Protein AF-A0A8E0RF39-F1 (afdb_monomer_lite)

Foldseek 3Di:
DKAWAALPDDDDPDRHVHDQVVFKAPWDFDDDALDFTKTKIKGFCPPPCNVVQDFSIWMWDADPVGIFIWGFHDWDDDDRMIITMTTTPVCVLQVKWQAWDKFFFDFLQRVVVRRQVRIPDHDDDDDDDPGPGTFIAIGHGGGPSCLARVPPDDRRSVVRSPPDD

Sequence (165 aa):
MINLFKKDETTFEHNGLGSLDKNILNPEIAWKDNGAFTLEFRYPLFAKHGFEIENSSIVRANDPDGSNLFFVYKITPSMGYVNVLCYQISYKLAFNSINDTNIVNKSGQNALAQMSNATQYPHSFTFSSDIQTTATSRVVRKNPIEFLLDTGLDNSFVKGTSKNV

Radius of gyration: 18.33 Å; chains: 1; bounding box: 42×30×50 Å

Structure (mmCIF, N/CA/C/O backbone):
data_AF-A0A8E0RF39-F1
#
_entry.id   AF-A0A8E0RF39-F1
#
loop_
_atom_site.group_PDB
_atom_site.id
_atom_site.type_symbol
_atom_site.label_atom_id
_atom_site.label_alt_id
_atom_site.label_comp_id
_atom_site.label_asym_id
_atom_site.label_entity_id
_atom_site.label_seq_id
_atom_site.pdbx_PDB_ins_code
_atom_site.Cartn_x
_atom_site.Cartn_y
_atom_site.Cartn_z
_atom_site.occupancy
_atom_site.B_iso_or_equiv
_atom_site.auth_seq_id
_atom_site.auth_comp_id
_atom_site.auth_asym_id
_atom_site.auth_atom_id
_atom_site.pdbx_PDB_model_num
ATOM 1 N N . MET A 1 1 ? -5.519 2.687 -16.536 1.00 90.56 1 MET A N 1
ATOM 2 C CA . MET A 1 1 ? -4.392 3.632 -16.416 1.00 90.56 1 MET A CA 1
ATOM 3 C C . MET A 1 1 ? -3.606 3.258 -15.180 1.00 90.56 1 MET A C 1
ATOM 5 O O . MET A 1 1 ? -4.217 3.086 -14.126 1.00 90.56 1 MET A O 1
ATOM 9 N N . ILE A 1 2 ? -2.291 3.117 -15.322 1.00 96.69 2 ILE A N 1
ATOM 10 C CA . ILE A 1 2 ? -1.363 2.765 -14.247 1.00 96.69 2 ILE A CA 1
ATOM 11 C C . ILE A 1 2 ? -0.206 3.770 -14.246 1.00 96.69 2 ILE A C 1
ATOM 13 O O . ILE A 1 2 ? 0.540 3.850 -15.220 1.00 96.69 2 ILE A O 1
ATOM 17 N N . ASN A 1 3 ? -0.049 4.528 -13.159 1.00 97.81 3 ASN A N 1
ATOM 18 C CA . ASN A 1 3 ? 0.964 5.580 -13.017 1.00 97.81 3 ASN A CA 1
ATOM 19 C C . ASN A 1 3 ? 1.942 5.274 -11.881 1.00 97.81 3 ASN A C 1
ATOM 21 O O . ASN A 1 3 ? 1.538 4.796 -10.821 1.00 97.81 3 ASN A O 1
ATOM 25 N N . LEU A 1 4 ? 3.212 5.610 -12.097 1.00 98.50 4 LEU A N 1
ATOM 26 C CA . LEU A 1 4 ? 4.299 5.463 -11.135 1.00 98.50 4 LEU A CA 1
ATOM 27 C C . LEU A 1 4 ? 4.577 6.786 -10.417 1.00 98.50 4 LEU A C 1
ATOM 29 O O . LEU A 1 4 ? 4.626 7.848 -11.036 1.00 98.50 4 LEU A O 1
ATOM 33 N N . PHE A 1 5 ? 4.831 6.708 -9.119 1.00 98.62 5 PHE A N 1
ATOM 34 C CA . PHE A 1 5 ? 5.193 7.816 -8.246 1.00 98.62 5 PHE A CA 1
ATOM 35 C C . PHE A 1 5 ? 6.412 7.437 -7.402 1.00 98.62 5 PHE A C 1
ATOM 37 O O . PHE A 1 5 ? 6.710 6.257 -7.187 1.00 98.62 5 PHE A O 1
ATOM 44 N N . LYS A 1 6 ? 7.108 8.455 -6.889 1.00 97.94 6 LYS A N 1
ATOM 45 C CA . LYS A 1 6 ? 8.211 8.255 -5.946 1.00 97.94 6 LYS A CA 1
ATOM 46 C C . LYS A 1 6 ? 7.699 7.666 -4.629 1.00 97.94 6 LYS A C 1
ATOM 48 O O . LYS A 1 6 ? 6.536 7.821 -4.266 1.00 97.94 6 LYS A O 1
ATOM 53 N N . LYS A 1 7 ? 8.592 7.007 -3.890 1.00 96.50 7 LYS A N 1
ATOM 54 C CA . LYS A 1 7 ? 8.275 6.357 -2.606 1.00 96.50 7 LYS A CA 1
ATOM 55 C C . LYS A 1 7 ? 7.844 7.316 -1.488 1.00 96.50 7 LYS A C 1
ATOM 57 O O . LYS A 1 7 ? 7.191 6.886 -0.537 1.00 96.50 7 LYS A O 1
ATOM 62 N N . ASP A 1 8 ? 8.245 8.579 -1.591 1.00 94.81 8 ASP A N 1
ATOM 63 C CA . ASP A 1 8 ? 7.980 9.679 -0.661 1.00 94.81 8 ASP A CA 1
ATOM 64 C C . ASP A 1 8 ? 6.883 10.637 -1.157 1.00 94.81 8 ASP A C 1
ATOM 66 O O . ASP A 1 8 ? 6.639 11.666 -0.530 1.00 94.81 8 ASP A O 1
ATOM 70 N N . GLU A 1 9 ? 6.199 10.297 -2.255 1.00 96.75 9 GLU A N 1
ATOM 71 C CA . GLU A 1 9 ? 5.076 11.082 -2.761 1.00 96.75 9 GLU A CA 1
ATOM 72 C C . GLU A 1 9 ? 3.919 11.111 -1.752 1.00 96.75 9 GLU A C 1
ATOM 74 O O . GLU A 1 9 ? 3.568 10.096 -1.141 1.00 96.75 9 GLU A O 1
ATOM 79 N N . THR A 1 10 ? 3.305 12.285 -1.607 1.00 94.19 10 THR A N 1
ATOM 80 C CA . THR A 1 10 ? 2.153 12.507 -0.714 1.00 94.19 10 THR A CA 1
ATOM 81 C C . THR A 1 10 ? 0.944 13.083 -1.442 1.00 94.19 10 THR A C 1
ATOM 83 O O . THR A 1 10 ? -0.150 13.109 -0.878 1.00 94.19 10 THR A O 1
ATOM 86 N N . THR A 1 11 ? 1.115 13.499 -2.698 1.00 94.31 11 THR A N 1
ATOM 87 C CA . THR A 1 11 ? 0.053 14.034 -3.545 1.00 94.31 11 THR A CA 1
ATOM 88 C C . THR A 1 11 ? -0.131 13.156 -4.778 1.00 94.31 11 THR A C 1
ATOM 90 O O . THR A 1 11 ? 0.829 12.744 -5.415 1.00 94.31 11 THR A O 1
ATOM 93 N N . PHE A 1 12 ? -1.380 12.830 -5.118 1.00 95.00 12 PHE A N 1
ATOM 94 C CA . PHE A 1 12 ? -1.678 11.860 -6.184 1.00 95.00 12 PHE A CA 1
ATOM 95 C C . PHE A 1 12 ? -2.622 12.411 -7.256 1.00 95.00 12 PHE A C 1
ATOM 97 O O . PHE A 1 12 ? -3.106 11.657 -8.094 1.00 95.00 12 PHE A O 1
ATOM 104 N N . GLU A 1 13 ? -2.826 13.730 -7.283 1.00 93.12 13 GLU A N 1
ATOM 105 C CA . GLU A 1 13 ? -3.662 14.439 -8.268 1.00 93.12 13 GLU A CA 1
ATOM 106 C C . GLU A 1 13 ? -2.908 14.779 -9.569 1.00 93.12 13 GLU A C 1
ATOM 108 O O . GLU A 1 13 ? -3.392 15.515 -10.425 1.00 93.12 13 GLU A O 1
ATOM 113 N N . HIS A 1 14 ? -1.702 14.233 -9.743 1.00 94.75 14 HIS A N 1
ATOM 114 C CA . HIS A 1 14 ? -0.878 14.381 -10.942 1.00 94.75 14 HIS A CA 1
ATOM 115 C C . HIS A 1 14 ? -0.436 13.013 -11.484 1.00 94.75 14 HIS A C 1
ATOM 117 O O . HIS A 1 14 ? -0.818 11.956 -10.983 1.00 94.75 14 HIS A O 1
ATOM 123 N N . ASN A 1 15 ? 0.368 13.016 -12.549 1.00 94.62 15 ASN A N 1
ATOM 124 C CA . ASN A 1 15 ? 0.811 11.793 -13.226 1.00 94.62 15 ASN A CA 1
ATOM 125 C C . ASN A 1 15 ? 2.089 11.167 -12.641 1.00 94.62 15 ASN A C 1
ATOM 127 O O . ASN A 1 15 ? 2.627 10.239 -13.240 1.00 94.62 15 ASN A O 1
ATOM 131 N N . GLY A 1 16 ? 2.569 11.656 -11.495 1.00 96.38 16 GLY A N 1
ATOM 132 C CA . GLY A 1 16 ? 3.807 11.182 -10.873 1.00 96.38 16 GLY A CA 1
ATOM 133 C C . GLY A 1 16 ? 5.021 11.278 -11.801 1.00 96.38 16 GLY A C 1
ATOM 134 O O . GLY A 1 16 ? 5.193 12.267 -12.513 1.00 96.38 16 GLY A O 1
ATOM 135 N N . LEU A 1 17 ? 5.842 10.227 -11.795 1.00 96.94 17 LEU A N 1
ATOM 136 C CA . LEU A 1 17 ? 6.949 10.020 -12.735 1.00 96.94 17 LEU A CA 1
ATOM 137 C C . LEU A 1 17 ? 6.437 9.741 -14.158 1.00 96.94 17 LEU A C 1
ATOM 139 O O . LEU A 1 17 ? 7.068 10.137 -15.140 1.00 96.94 17 LEU A O 1
ATOM 143 N N . GLY A 1 18 ? 5.270 9.107 -14.279 1.00 97.25 18 GLY A N 1
ATOM 144 C CA . GLY A 1 18 ? 4.594 8.892 -15.553 1.00 97.25 18 GLY A CA 1
ATOM 145 C C . GLY A 1 18 ? 3.755 7.618 -15.603 1.00 97.25 18 GLY A C 1
ATOM 146 O O . GLY A 1 18 ? 3.716 6.824 -14.664 1.00 97.25 18 GLY A O 1
ATOM 147 N N . SER A 1 19 ?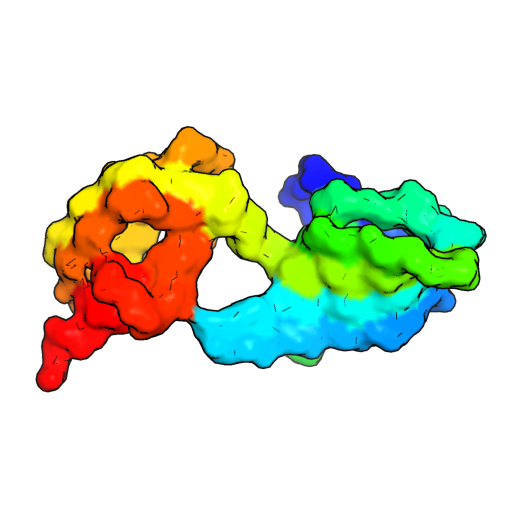 3.077 7.429 -16.738 1.00 97.31 19 SER A N 1
ATOM 148 C CA . SER A 1 19 ? 2.280 6.231 -17.020 1.00 97.31 19 SER A CA 1
ATOM 149 C C . SER A 1 19 ? 3.161 5.038 -17.403 1.00 97.31 19 SER A C 1
ATOM 151 O O . SER A 1 19 ? 4.096 5.153 -18.203 1.00 97.31 19 SER A O 1
ATOM 153 N N . LEU A 1 20 ? 2.816 3.872 -16.858 1.00 97.94 20 LEU A N 1
ATOM 154 C CA . LEU A 1 20 ? 3.386 2.569 -17.196 1.00 97.94 20 LEU A CA 1
ATOM 155 C C . LEU A 1 20 ? 2.619 1.869 -18.331 1.00 97.94 20 LEU A C 1
ATOM 157 O O . LEU A 1 20 ? 3.123 0.889 -18.882 1.00 97.94 20 LEU A O 1
ATOM 161 N N . ASP A 1 21 ? 1.446 2.380 -18.724 1.00 96.50 21 ASP A N 1
ATOM 162 C CA . ASP A 1 21 ? 0.474 1.694 -19.594 1.00 96.50 21 ASP A CA 1
ATOM 163 C C . ASP A 1 21 ? 1.076 1.207 -20.924 1.00 96.50 21 ASP A C 1
ATOM 165 O O . ASP A 1 21 ? 0.721 0.140 -21.414 1.00 96.50 21 ASP A O 1
ATOM 169 N N . LYS A 1 22 ? 2.023 1.956 -21.506 1.00 97.06 22 LYS A N 1
ATOM 170 C CA . LYS A 1 22 ? 2.629 1.616 -22.807 1.00 97.06 22 LYS A CA 1
ATOM 171 C C . LYS A 1 22 ? 3.414 0.298 -22.793 1.00 97.06 22 LYS A C 1
ATOM 173 O O . LYS A 1 22 ? 3.545 -0.341 -23.834 1.00 97.06 22 LYS A O 1
ATOM 178 N N . ASN A 1 23 ? 4.015 -0.059 -21.659 1.00 97.69 23 ASN A N 1
ATOM 179 C CA . ASN A 1 23 ? 4.976 -1.163 -21.575 1.00 97.69 23 ASN A CA 1
ATOM 180 C C . ASN A 1 23 ? 4.667 -2.171 -20.466 1.00 97.69 23 ASN A C 1
ATOM 182 O O . ASN A 1 23 ? 5.370 -3.174 -20.365 1.00 97.69 23 ASN A O 1
ATOM 186 N N . ILE A 1 24 ? 3.648 -1.919 -19.644 1.00 97.88 24 ILE A N 1
ATOM 187 C CA . ILE A 1 24 ? 3.214 -2.851 -18.609 1.00 97.88 24 ILE A CA 1
ATOM 188 C C . ILE A 1 24 ? 2.630 -4.118 -19.233 1.00 97.88 24 ILE A C 1
ATOM 190 O O . ILE A 1 24 ? 1.914 -4.072 -20.232 1.00 97.88 24 ILE A O 1
ATOM 194 N N . LEU A 1 25 ? 2.962 -5.262 -18.647 1.00 97.75 25 LEU A N 1
ATOM 195 C CA . LEU A 1 25 ? 2.541 -6.574 -19.112 1.00 97.75 25 LEU A CA 1
ATOM 196 C C . LEU A 1 25 ? 1.776 -7.279 -17.997 1.00 97.75 25 LEU A C 1
ATOM 198 O O . LEU A 1 25 ? 2.270 -7.370 -16.873 1.00 97.75 25 LEU A O 1
ATOM 202 N N . ASN A 1 26 ? 0.603 -7.806 -18.349 1.00 96.06 26 ASN A N 1
ATOM 203 C CA . ASN A 1 26 ? -0.279 -8.586 -17.478 1.00 96.06 26 ASN A CA 1
ATOM 204 C C . ASN A 1 26 ? -0.511 -7.946 -16.093 1.00 96.06 26 ASN A C 1
ATOM 206 O O . ASN A 1 26 ? -0.214 -8.591 -15.091 1.00 96.06 26 ASN A O 1
ATOM 210 N N . PRO A 1 27 ? -0.975 -6.682 -16.011 1.00 97.19 27 PRO A N 1
ATOM 211 C CA . PRO A 1 27 ? -1.367 -6.115 -14.731 1.00 97.19 27 PRO A CA 1
ATOM 212 C C . PRO A 1 27 ? -2.602 -6.843 -14.191 1.00 97.19 27 PRO A C 1
ATOM 214 O O . PRO A 1 27 ? -3.638 -6.883 -14.854 1.00 97.19 27 PRO A O 1
ATOM 217 N N . GLU A 1 28 ? -2.493 -7.390 -12.989 1.00 96.56 28 GLU A N 1
ATOM 218 C CA . GLU A 1 28 ? -3.560 -8.114 -12.306 1.00 96.56 28 GLU A CA 1
ATOM 219 C C . GLU A 1 28 ? -3.783 -7.513 -10.921 1.00 96.56 28 GLU A C 1
ATOM 221 O O . GLU A 1 28 ? -2.864 -7.437 -10.105 1.00 96.56 28 GLU A O 1
ATOM 226 N N . ILE A 1 29 ? -5.012 -7.063 -10.676 1.00 96.19 29 ILE A N 1
ATOM 227 C CA . ILE A 1 29 ? -5.468 -6.580 -9.376 1.00 96.19 29 ILE A CA 1
ATOM 228 C C . ILE A 1 29 ? -6.293 -7.699 -8.743 1.00 96.19 29 ILE A C 1
ATOM 230 O O . ILE A 1 29 ? -7.265 -8.157 -9.344 1.00 96.19 29 ILE A O 1
ATOM 234 N N . ALA A 1 30 ? -5.920 -8.127 -7.539 1.00 94.25 30 ALA A N 1
ATOM 235 C CA . ALA A 1 30 ? -6.599 -9.203 -6.824 1.00 94.25 30 ALA A CA 1
ATOM 236 C C . ALA A 1 30 ? -6.900 -8.795 -5.380 1.00 94.25 30 ALA A C 1
ATOM 238 O O . ALA A 1 30 ? -6.030 -8.288 -4.669 1.00 94.25 30 ALA A O 1
ATOM 239 N N . TRP A 1 31 ? -8.127 -9.054 -4.929 1.00 90.50 31 TRP A N 1
ATOM 240 C CA . TRP A 1 31 ? -8.547 -8.844 -3.547 1.00 90.50 31 TRP A CA 1
ATOM 241 C C . TRP A 1 31 ? -9.137 -10.126 -2.969 1.00 90.50 31 TRP A C 1
ATOM 243 O O . TRP A 1 31 ? -9.927 -10.816 -3.614 1.00 90.5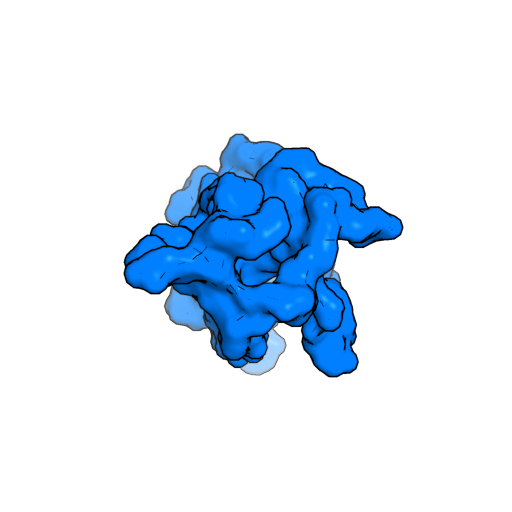0 31 TRP A O 1
ATOM 253 N N . LYS A 1 32 ? -8.737 -10.444 -1.739 1.00 85.88 32 LYS A N 1
ATOM 254 C CA . LYS A 1 32 ? -9.320 -11.515 -0.937 1.00 85.88 32 LYS A CA 1
ATOM 255 C C . LYS A 1 32 ? -9.966 -10.910 0.304 1.00 85.88 32 LYS A C 1
ATOM 257 O O . LYS A 1 32 ? -9.307 -10.157 1.017 1.00 85.88 32 LYS A O 1
ATOM 262 N N . ASP A 1 33 ? -11.205 -11.295 0.598 1.00 77.19 33 ASP A N 1
ATOM 263 C CA . ASP A 1 33 ? -11.901 -10.881 1.821 1.00 77.19 33 ASP A CA 1
ATOM 264 C C . ASP A 1 33 ? -11.050 -11.155 3.066 1.00 77.19 33 ASP A C 1
ATOM 266 O O . ASP A 1 33 ? -10.532 -12.263 3.249 1.00 77.19 33 ASP A O 1
ATOM 270 N N . ASN A 1 34 ? -10.898 -10.135 3.919 1.00 70.12 34 ASN A N 1
ATOM 271 C CA . ASN A 1 34 ? -10.018 -10.159 5.098 1.00 70.12 34 ASN A CA 1
ATOM 272 C C . ASN A 1 34 ? -8.584 -10.631 4.786 1.00 70.12 34 ASN A C 1
ATOM 274 O O . ASN A 1 34 ? -7.911 -11.244 5.614 1.00 70.12 34 ASN A O 1
ATOM 278 N N . GLY A 1 35 ? -8.123 -10.377 3.565 1.00 81.38 35 GLY A N 1
ATOM 279 C CA . GLY A 1 35 ? -6.836 -10.801 3.050 1.00 81.38 35 GLY A CA 1
ATOM 280 C C . GLY A 1 35 ? -6.231 -9.755 2.126 1.00 81.38 35 GLY A C 1
ATOM 281 O O . GLY A 1 35 ? -6.706 -8.623 2.021 1.00 81.38 35 GLY A O 1
ATOM 282 N N . ALA A 1 36 ? -5.139 -10.151 1.476 1.00 88.00 36 ALA A N 1
ATOM 283 C CA . ALA A 1 36 ? -4.316 -9.260 0.678 1.00 88.00 36 ALA A CA 1
ATOM 284 C C . ALA A 1 36 ? -5.110 -8.579 -0.449 1.00 88.00 36 ALA A C 1
ATOM 286 O O . ALA A 1 36 ? -5.919 -9.208 -1.131 1.00 88.00 36 ALA A O 1
ATOM 287 N N . PHE A 1 37 ? -4.824 -7.292 -0.645 1.00 93.75 37 PHE A N 1
ATOM 288 C CA . PHE A 1 37 ? -5.217 -6.542 -1.830 1.00 93.75 37 PHE A CA 1
ATOM 289 C C . PHE A 1 37 ? -3.942 -6.188 -2.593 1.00 93.75 37 PHE A C 1
ATOM 291 O O . PHE A 1 37 ? -3.123 -5.401 -2.102 1.00 93.75 37 PHE A O 1
ATOM 298 N N . THR A 1 38 ? -3.735 -6.824 -3.742 1.00 97.25 38 THR A N 1
ATOM 299 C CA . THR A 1 38 ? -2.473 -6.789 -4.482 1.00 97.25 38 THR A CA 1
ATOM 300 C C . THR A 1 38 ? -2.649 -6.277 -5.902 1.00 97.25 38 THR A C 1
ATOM 302 O O . THR A 1 38 ? -3.729 -6.337 -6.486 1.00 97.25 38 THR A O 1
ATOM 305 N N . LEU A 1 39 ? -1.543 -5.769 -6.441 1.00 98.12 39 LEU A N 1
ATOM 306 C CA . LEU A 1 39 ? -1.346 -5.517 -7.860 1.00 98.12 39 LEU A CA 1
ATOM 307 C C . LEU A 1 39 ? -0.056 -6.227 -8.272 1.00 98.12 39 LEU A C 1
ATOM 309 O O . LEU A 1 39 ? 1.006 -5.950 -7.710 1.00 98.12 39 LEU A O 1
ATOM 313 N N . GLU A 1 40 ? -0.138 -7.110 -9.257 1.00 98.31 40 GLU A N 1
ATOM 314 C CA . GLU A 1 40 ? 1.012 -7.798 -9.840 1.00 98.31 40 GLU A CA 1
ATOM 315 C C . GLU A 1 40 ? 1.156 -7.431 -11.311 1.00 98.31 40 GLU A C 1
ATOM 317 O O . GLU A 1 40 ? 0.169 -7.314 -12.029 1.00 98.31 40 GLU A O 1
ATOM 322 N N . PHE A 1 41 ? 2.385 -7.207 -11.773 1.00 98.31 41 PHE A N 1
ATOM 323 C CA . PHE A 1 41 ? 2.652 -6.948 -13.188 1.00 98.31 41 PHE A CA 1
ATOM 324 C C . PHE A 1 41 ? 4.100 -7.255 -13.567 1.00 98.31 41 PHE A C 1
ATOM 326 O O . PHE A 1 41 ? 4.983 -7.409 -12.718 1.00 98.31 41 PHE A O 1
ATOM 333 N N . ARG A 1 42 ? 4.366 -7.297 -14.874 1.00 98.25 42 ARG A N 1
ATOM 334 C CA . ARG A 1 42 ? 5.722 -7.337 -15.433 1.00 98.25 42 ARG A CA 1
ATOM 335 C C . ARG A 1 42 ? 6.025 -6.052 -16.190 1.00 98.25 42 ARG A C 1
ATOM 337 O O . ARG A 1 42 ? 5.146 -5.486 -16.836 1.00 98.25 42 ARG A O 1
ATOM 344 N N . TYR A 1 43 ? 7.274 -5.597 -16.141 1.00 98.38 43 TYR A N 1
ATOM 345 C CA . TYR A 1 43 ? 7.701 -4.390 -16.852 1.00 98.38 43 TYR A CA 1
ATOM 346 C C . TYR A 1 43 ? 9.107 -4.555 -17.459 1.00 98.38 43 TYR A C 1
ATOM 348 O O . TYR A 1 43 ? 9.985 -5.101 -16.786 1.00 98.38 43 TYR A O 1
ATOM 356 N N . PRO A 1 44 ? 9.360 -4.135 -18.716 1.00 98.06 44 PRO A N 1
ATOM 357 C CA . PRO A 1 44 ? 10.687 -4.209 -19.326 1.00 98.06 44 PRO A CA 1
ATOM 358 C C . PRO A 1 44 ? 11.678 -3.275 -18.629 1.00 98.06 44 PRO A C 1
ATOM 360 O O . PRO A 1 44 ? 11.417 -2.081 -18.487 1.00 98.06 44 PRO A O 1
ATOM 363 N N . LEU A 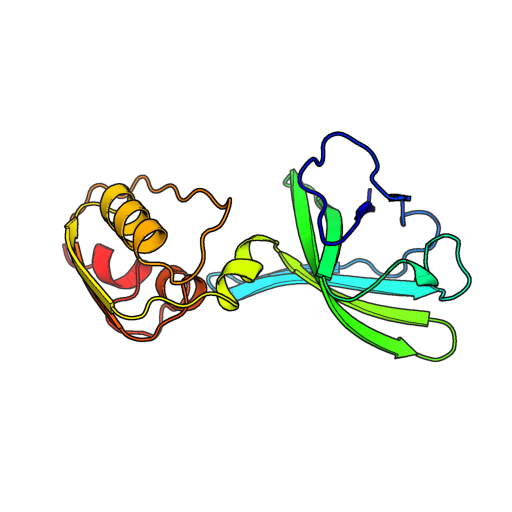1 45 ? 12.851 -3.791 -18.265 1.00 96.00 45 LEU A N 1
ATOM 364 C CA . LEU A 1 45 ? 13.870 -3.034 -17.533 1.00 96.00 45 LEU A CA 1
ATOM 365 C C . LEU A 1 45 ? 14.355 -1.800 -18.316 1.00 96.00 45 LEU A C 1
ATOM 367 O O . LEU A 1 45 ? 14.570 -0.744 -17.737 1.00 96.00 45 LEU A O 1
ATOM 371 N N . PHE A 1 46 ? 14.470 -1.923 -19.642 1.00 96.06 46 PHE A N 1
ATOM 372 C CA . PHE A 1 46 ? 14.947 -0.855 -20.531 1.00 96.06 46 PHE A CA 1
ATOM 373 C C . PHE A 1 46 ? 13.827 0.020 -21.120 1.00 96.06 46 PHE A C 1
ATOM 375 O O . PHE A 1 46 ? 14.095 0.871 -21.968 1.00 96.06 46 PHE A O 1
ATOM 382 N N . ALA A 1 47 ? 12.567 -0.183 -20.716 1.00 97.00 47 ALA A N 1
ATOM 383 C CA . ALA A 1 47 ? 11.499 0.762 -21.038 1.00 97.00 47 ALA A CA 1
ATOM 384 C C . ALA A 1 47 ? 11.629 2.032 -20.178 1.00 97.00 47 ALA A C 1
ATOM 386 O O . ALA A 1 47 ? 12.358 2.052 -19.189 1.00 97.00 47 ALA A O 1
ATOM 387 N N . LYS A 1 48 ? 10.904 3.096 -20.552 1.00 96.25 48 LYS A N 1
ATOM 388 C CA . LYS A 1 48 ? 11.067 4.462 -20.016 1.00 96.25 48 LYS A CA 1
ATOM 389 C C . LYS A 1 48 ? 11.212 4.536 -18.488 1.00 96.25 48 LYS A C 1
ATOM 391 O O . LYS A 1 48 ? 12.066 5.270 -18.012 1.00 96.25 48 LYS A O 1
ATOM 396 N N . HIS A 1 49 ? 10.390 3.789 -17.753 1.00 96.88 49 HIS A N 1
ATOM 397 C CA . HIS A 1 49 ? 10.338 3.823 -16.288 1.00 96.88 49 HIS A CA 1
ATOM 398 C C . HIS A 1 49 ? 10.925 2.560 -15.630 1.00 96.88 49 HIS A C 1
ATOM 400 O O . HIS A 1 49 ? 10.784 2.369 -14.428 1.00 96.88 49 HIS A O 1
ATOM 406 N N . GLY A 1 50 ? 11.580 1.672 -16.388 1.00 95.38 50 GLY A N 1
ATOM 407 C CA . GLY A 1 50 ? 11.957 0.339 -15.902 1.00 95.38 50 GLY A CA 1
ATOM 408 C C . GLY A 1 50 ? 12.990 0.353 -14.775 1.00 95.38 50 GLY A C 1
ATOM 409 O O . GLY A 1 50 ? 12.900 -0.465 -13.865 1.00 95.38 50 GLY A O 1
ATOM 410 N N . PHE A 1 51 ? 13.907 1.324 -14.790 1.00 95.62 51 PHE A N 1
ATOM 411 C CA . PHE A 1 51 ? 14.877 1.557 -13.714 1.00 95.62 51 PHE A CA 1
ATOM 412 C C . PHE A 1 51 ? 14.348 2.445 -12.576 1.00 95.62 51 PHE A C 1
ATOM 414 O O . PHE A 1 51 ? 15.015 2.573 -11.559 1.00 95.62 51 PHE A O 1
ATOM 421 N N . GLU A 1 52 ? 13.171 3.059 -12.734 1.00 97.44 52 GLU A N 1
ATOM 422 C CA . GLU A 1 52 ? 12.552 3.925 -11.716 1.00 97.44 52 GLU A CA 1
ATOM 423 C C . GLU A 1 52 ? 11.578 3.156 -10.803 1.00 97.44 52 GLU A C 1
ATOM 425 O O . GLU A 1 52 ? 11.117 3.671 -9.780 1.00 97.44 52 GLU A O 1
ATOM 430 N N . ILE A 1 53 ? 11.239 1.916 -11.171 1.00 97.88 53 ILE A N 1
ATOM 431 C CA . ILE A 1 53 ? 10.462 1.015 -10.322 1.00 97.88 53 ILE A CA 1
ATOM 432 C C . ILE A 1 53 ? 11.403 0.468 -9.248 1.00 97.88 53 ILE A C 1
ATOM 434 O O . ILE A 1 53 ? 12.238 -0.395 -9.511 1.00 97.88 53 ILE A O 1
ATOM 438 N N . GLU A 1 54 ? 11.236 0.956 -8.025 1.00 97.31 54 GLU A N 1
ATOM 439 C CA . GLU A 1 54 ? 12.018 0.568 -6.856 1.00 97.31 54 GLU A CA 1
ATOM 440 C C . GLU A 1 54 ? 11.098 0.069 -5.737 1.00 97.31 54 GLU A C 1
ATOM 442 O O . GLU A 1 54 ? 9.889 0.314 -5.733 1.00 97.31 54 GLU A O 1
ATOM 447 N N . ASN A 1 55 ? 11.668 -0.626 -4.748 1.00 97.50 55 ASN A N 1
ATOM 448 C CA . ASN A 1 55 ? 10.917 -0.981 -3.548 1.00 97.50 55 ASN A CA 1
ATOM 449 C C . ASN A 1 55 ? 10.365 0.289 -2.880 1.00 97.50 55 ASN A C 1
ATOM 451 O O . ASN A 1 55 ? 11.066 1.286 -2.710 1.00 97.50 55 ASN A O 1
ATOM 455 N N . SER A 1 56 ? 9.114 0.213 -2.436 1.00 97.44 56 SER A N 1
ATOM 456 C CA . SER A 1 56 ? 8.305 1.312 -1.901 1.00 97.44 56 SER A CA 1
ATOM 457 C C . SER A 1 56 ? 7.874 2.393 -2.895 1.00 97.44 56 SER A C 1
ATOM 459 O O . SER A 1 56 ? 7.144 3.286 -2.464 1.00 97.44 56 SER A O 1
ATOM 461 N N . SER A 1 57 ? 8.239 2.329 -4.185 1.00 98.31 57 SER A N 1
ATOM 462 C CA . SER A 1 57 ? 7.613 3.197 -5.196 1.00 98.31 57 SER A CA 1
ATOM 463 C C . SER A 1 57 ? 6.095 3.035 -5.153 1.00 98.31 57 SER A C 1
ATOM 465 O O . SER A 1 57 ? 5.588 1.941 -4.890 1.00 98.31 57 SER A O 1
ATOM 467 N N . ILE A 1 58 ? 5.365 4.122 -5.383 1.00 98.50 58 ILE A N 1
ATOM 468 C CA . ILE A 1 58 ? 3.904 4.115 -5.308 1.00 98.50 58 ILE A CA 1
ATOM 469 C C . ILE A 1 58 ? 3.346 3.952 -6.720 1.00 98.50 58 ILE A C 1
ATOM 471 O O . ILE A 1 58 ? 3.819 4.575 -7.667 1.00 98.50 58 ILE A O 1
ATOM 475 N N . VAL A 1 59 ? 2.344 3.094 -6.864 1.00 98.38 59 VAL A N 1
ATOM 476 C CA . VAL A 1 59 ? 1.661 2.822 -8.124 1.00 98.38 59 VAL A CA 1
ATOM 477 C C . VAL A 1 59 ? 0.188 3.137 -7.939 1.00 98.38 59 VAL A C 1
ATOM 479 O O . VAL A 1 59 ? -0.471 2.552 -7.084 1.00 98.38 59 VAL A O 1
ATOM 482 N N . ARG A 1 60 ? -0.339 4.056 -8.746 1.00 98.12 60 ARG A N 1
ATOM 483 C CA . ARG A 1 60 ? -1.784 4.266 -8.865 1.00 98.12 60 ARG A CA 1
ATOM 484 C C . ARG A 1 60 ? -2.295 3.391 -9.993 1.00 98.12 60 ARG A C 1
ATOM 486 O O . ARG A 1 60 ? -1.800 3.530 -11.110 1.00 98.12 60 ARG A O 1
ATOM 493 N N . ALA A 1 61 ? -3.268 2.537 -9.720 1.00 97.00 61 ALA A N 1
ATOM 494 C CA . ALA A 1 61 ? -3.908 1.704 -10.726 1.00 97.00 61 ALA A CA 1
ATOM 495 C C . ALA A 1 61 ? -5.427 1.839 -10.629 1.00 97.00 61 ALA A C 1
ATOM 497 O O . ALA A 1 61 ? -5.987 1.847 -9.534 1.00 97.00 61 ALA A O 1
ATOM 498 N N . ASN A 1 62 ? -6.071 1.957 -11.788 1.00 92.44 62 ASN A N 1
ATOM 499 C CA . ASN A 1 62 ? -7.523 2.035 -11.875 1.00 92.44 62 ASN A CA 1
ATOM 500 C C . ASN A 1 62 ? -8.110 0.648 -12.157 1.00 92.44 62 ASN A C 1
ATOM 502 O O . ASN A 1 62 ? -7.664 -0.019 -13.095 1.00 92.44 62 ASN A O 1
ATOM 506 N N . ASP A 1 63 ? -9.138 0.283 -11.403 1.00 86.12 63 ASP A N 1
ATOM 507 C CA . ASP A 1 63 ? -10.046 -0.839 -11.638 1.00 86.12 63 ASP A CA 1
ATOM 508 C C . ASP A 1 63 ? -11.471 -0.295 -11.929 1.00 86.12 63 ASP A C 1
ATOM 510 O O . ASP A 1 63 ? -11.659 0.928 -11.990 1.00 86.12 63 ASP A O 1
ATOM 514 N N . PRO A 1 64 ? -12.476 -1.150 -12.203 1.00 87.62 64 PRO A N 1
ATOM 515 C CA . PRO A 1 64 ? -13.854 -0.697 -12.411 1.00 87.62 64 PRO A CA 1
ATOM 516 C C . PRO A 1 64 ? -14.487 0.013 -11.204 1.00 87.62 64 PRO A C 1
ATOM 518 O O . PRO A 1 64 ? -15.407 0.806 -11.401 1.00 87.62 64 PRO A O 1
ATOM 521 N N . ASP A 1 65 ? -14.000 -0.251 -9.991 1.00 86.06 65 ASP A N 1
ATOM 522 C CA . ASP A 1 65 ? -14.534 0.295 -8.739 1.00 86.06 65 ASP A CA 1
ATOM 523 C C . ASP A 1 65 ? -13.885 1.639 -8.369 1.00 86.06 65 ASP A C 1
ATOM 525 O O . ASP A 1 65 ? -14.443 2.423 -7.597 1.00 86.06 65 ASP A O 1
ATOM 529 N N . GLY A 1 66 ? -12.727 1.956 -8.952 1.00 89.94 66 GLY A N 1
ATOM 530 C CA . GLY A 1 66 ? -12.090 3.256 -8.838 1.00 89.94 66 GLY A CA 1
ATOM 531 C C . GLY A 1 66 ? -10.574 3.229 -8.997 1.00 89.94 66 GLY A C 1
ATOM 532 O O . GLY A 1 66 ? -9.970 2.357 -9.614 1.00 89.94 66 GLY A O 1
ATOM 533 N N . SER A 1 67 ? -9.934 4.268 -8.466 1.00 93.69 67 SER A N 1
ATOM 534 C CA . SER A 1 67 ? -8.478 4.390 -8.445 1.00 93.69 67 SER A CA 1
ATOM 535 C C . SER A 1 67 ? -7.944 3.949 -7.090 1.00 93.69 67 SER A C 1
ATOM 537 O O . SER A 1 67 ? -8.273 4.553 -6.070 1.00 93.69 67 SER A O 1
ATOM 539 N N . ASN A 1 68 ? -7.039 2.977 -7.094 1.00 95.69 68 ASN A N 1
ATOM 540 C CA . ASN A 1 68 ? -6.371 2.473 -5.904 1.00 95.69 68 ASN A CA 1
ATOM 541 C C . ASN A 1 68 ? -4.872 2.804 -5.925 1.00 95.69 68 ASN A C 1
ATOM 543 O O . ASN A 1 68 ? -4.222 2.832 -6.974 1.00 95.69 68 ASN A O 1
ATOM 547 N N . LEU A 1 69 ? -4.316 3.068 -4.741 1.00 97.44 69 LEU A N 1
ATOM 548 C CA . LEU A 1 69 ? -2.881 3.259 -4.539 1.00 97.44 69 LEU A CA 1
ATOM 549 C C . LEU A 1 69 ? -2.266 1.983 -3.974 1.00 97.44 69 LEU A C 1
ATOM 551 O O . LEU A 1 69 ? -2.761 1.417 -3.000 1.00 97.44 69 LEU A O 1
ATOM 555 N N . PHE A 1 70 ? -1.137 1.591 -4.544 1.00 98.31 70 PHE A N 1
ATOM 556 C CA . PHE A 1 70 ? -0.333 0.450 -4.142 1.00 98.31 70 PHE A CA 1
ATOM 557 C C . PHE A 1 70 ? 1.109 0.898 -3.909 1.00 98.31 70 PHE A C 1
ATOM 559 O O . PHE A 1 70 ? 1.551 1.895 -4.474 1.00 98.31 70 PHE A O 1
ATOM 566 N N . PHE A 1 71 ? 1.868 0.162 -3.107 1.00 98.31 71 PHE A N 1
ATOM 567 C CA . PHE A 1 71 ? 3.317 0.332 -3.015 1.00 98.31 71 PHE A CA 1
ATOM 568 C C . PHE A 1 71 ? 4.017 -0.939 -3.481 1.00 98.31 71 PHE A C 1
ATOM 570 O O . PHE A 1 71 ? 3.564 -2.050 -3.197 1.00 98.31 71 PHE A O 1
ATOM 577 N N . VAL A 1 72 ? 5.138 -0.774 -4.178 1.00 98.56 72 VAL A N 1
ATOM 578 C CA . VAL A 1 72 ? 5.982 -1.882 -4.619 1.00 98.56 72 VAL A CA 1
ATOM 579 C C . VAL A 1 72 ? 6.589 -2.554 -3.394 1.00 98.56 72 VAL A C 1
ATOM 581 O O . VAL A 1 72 ? 7.430 -1.979 -2.703 1.00 98.56 72 VAL A O 1
ATOM 584 N N . TYR A 1 73 ? 6.162 -3.777 -3.111 1.00 98.25 73 TYR A N 1
ATOM 585 C CA . TYR A 1 73 ? 6.662 -4.556 -1.983 1.00 98.25 73 TYR A CA 1
ATOM 586 C C . TYR A 1 73 ? 7.874 -5.393 -2.378 1.00 98.25 73 TYR A C 1
ATOM 588 O O . TYR A 1 73 ? 8.844 -5.483 -1.625 1.00 98.25 73 TYR A O 1
ATOM 596 N N . LYS A 1 74 ? 7.820 -6.005 -3.564 1.00 97.94 74 LYS A N 1
ATOM 597 C CA . LYS A 1 74 ? 8.876 -6.887 -4.051 1.00 97.94 74 LYS A CA 1
ATOM 598 C C . LYS A 1 74 ? 9.072 -6.733 -5.549 1.00 97.94 74 LYS A C 1
ATOM 600 O O . LYS A 1 74 ? 8.116 -6.759 -6.320 1.00 97.94 74 LYS A O 1
ATOM 605 N N . ILE A 1 75 ? 10.338 -6.677 -5.944 1.00 98.00 75 ILE A N 1
ATOM 606 C CA . ILE A 1 75 ? 10.780 -6.713 -7.334 1.00 98.00 75 ILE A CA 1
ATOM 607 C C . ILE A 1 75 ? 11.609 -7.979 -7.534 1.00 98.00 75 ILE A C 1
ATOM 609 O O . ILE A 1 75 ? 12.562 -8.229 -6.798 1.00 98.00 75 ILE A O 1
ATOM 613 N N . THR A 1 76 ? 11.246 -8.786 -8.527 1.00 97.69 76 THR A N 1
ATOM 614 C CA . THR A 1 76 ? 11.973 -10.005 -8.901 1.00 97.69 76 THR A CA 1
ATOM 615 C C . THR A 1 76 ? 12.477 -9.866 -10.340 1.00 97.69 76 THR A C 1
ATOM 617 O O . THR A 1 76 ? 11.660 -9.869 -11.264 1.00 97.69 76 THR A O 1
ATOM 620 N N . PRO A 1 77 ? 13.795 -9.724 -10.567 1.00 94.50 77 PRO A N 1
ATOM 621 C CA . PRO A 1 77 ? 14.359 -9.641 -11.912 1.00 94.50 77 PRO A CA 1
ATOM 622 C C . PRO A 1 77 ? 14.093 -10.909 -12.733 1.00 94.50 77 PRO A C 1
ATOM 624 O O . PRO A 1 77 ? 14.157 -12.022 -12.211 1.00 94.50 77 PRO A O 1
ATOM 627 N N . SER A 1 78 ? 13.830 -10.754 -14.031 1.00 92.75 78 SER A N 1
ATOM 628 C CA . SER A 1 78 ? 13.592 -11.871 -14.952 1.00 92.75 78 SER A CA 1
ATOM 629 C C . SER A 1 78 ? 13.976 -11.498 -16.387 1.00 92.75 78 SER A C 1
ATOM 631 O O . SER A 1 78 ? 13.231 -10.789 -17.053 1.00 92.75 78 SER A O 1
ATOM 633 N N . MET A 1 79 ? 15.146 -11.953 -16.859 1.00 90.06 79 MET A N 1
ATOM 634 C CA . MET A 1 79 ? 15.644 -11.828 -18.249 1.00 90.06 79 MET A CA 1
ATOM 635 C C . MET A 1 79 ? 15.202 -10.550 -18.999 1.00 90.06 79 MET A C 1
ATOM 637 O O . MET A 1 79 ? 14.445 -10.615 -19.964 1.00 90.06 79 MET A O 1
ATOM 641 N N . GLY A 1 80 ? 15.666 -9.375 -18.557 1.00 94.56 80 GLY A N 1
ATOM 642 C CA . GLY A 1 80 ? 15.340 -8.082 -19.189 1.00 94.56 80 GLY A CA 1
ATOM 643 C C . GLY A 1 80 ? 14.019 -7.445 -18.733 1.00 94.56 80 GLY A C 1
ATOM 644 O O . GLY A 1 80 ? 13.665 -6.367 -19.206 1.00 94.56 80 GLY A O 1
ATOM 645 N N . TYR A 1 81 ? 13.320 -8.073 -17.790 1.00 97.31 81 TYR A N 1
ATOM 646 C CA . TYR A 1 81 ? 12.106 -7.582 -17.145 1.00 97.31 81 TYR A CA 1
ATOM 647 C C . TYR A 1 81 ? 12.264 -7.556 -15.626 1.00 97.31 81 TYR A C 1
ATOM 649 O O . TYR A 1 81 ? 13.156 -8.187 -15.050 1.00 97.31 81 TYR A O 1
ATOM 657 N N . VAL A 1 82 ? 11.321 -6.881 -14.984 1.00 97.25 82 VAL A N 1
ATOM 658 C CA . VAL A 1 82 ? 11.041 -6.993 -13.558 1.00 97.25 82 VAL A CA 1
ATOM 659 C C . VAL A 1 82 ? 9.624 -7.521 -13.358 1.00 97.25 82 VAL A C 1
ATOM 661 O O . VAL A 1 82 ? 8.689 -7.045 -14.000 1.00 97.25 82 VAL A O 1
ATOM 664 N N . ASN A 1 83 ? 9.471 -8.512 -12.482 1.00 98.12 83 ASN A N 1
ATOM 665 C CA . ASN A 1 83 ? 8.175 -8.929 -11.955 1.00 98.12 83 ASN A CA 1
ATOM 666 C C . ASN A 1 83 ? 7.947 -8.160 -10.654 1.00 98.12 83 ASN A C 1
ATOM 668 O O . ASN A 1 83 ? 8.793 -8.204 -9.755 1.00 98.12 83 ASN A O 1
ATOM 672 N N . VAL A 1 84 ? 6.835 -7.448 -10.568 1.00 98.50 84 VAL A N 1
ATOM 673 C CA . VAL A 1 84 ? 6.554 -6.499 -9.497 1.00 98.50 84 VAL A CA 1
ATOM 674 C C . VAL A 1 84 ? 5.323 -6.973 -8.745 1.00 98.50 84 VAL A C 1
ATOM 676 O O . VAL A 1 84 ? 4.272 -7.167 -9.346 1.00 98.50 84 VAL A O 1
ATOM 679 N N . LEU A 1 85 ? 5.475 -7.153 -7.435 1.00 98.44 85 LEU A N 1
ATOM 680 C CA . LEU A 1 85 ? 4.380 -7.394 -6.505 1.00 98.44 85 LEU A CA 1
ATOM 681 C C . LEU A 1 85 ? 4.180 -6.138 -5.665 1.00 98.44 85 LEU A C 1
ATOM 683 O O . LEU A 1 85 ? 5.089 -5.702 -4.947 1.00 98.44 85 LEU A O 1
ATOM 687 N N . CYS A 1 86 ? 2.973 -5.598 -5.726 1.00 98.56 86 CYS A N 1
ATOM 688 C CA . CYS A 1 86 ? 2.542 -4.464 -4.935 1.00 98.56 86 CYS A CA 1
ATOM 689 C C . CYS A 1 86 ? 1.425 -4.872 -3.971 1.00 98.56 86 CYS A C 1
ATOM 691 O O . CYS A 1 86 ? 0.575 -5.697 -4.304 1.00 98.56 86 CYS A O 1
ATOM 693 N N . TYR A 1 87 ? 1.389 -4.230 -2.806 1.00 97.69 87 TYR A N 1
ATOM 694 C CA . TYR A 1 87 ? 0.247 -4.281 -1.891 1.00 97.69 87 TYR A CA 1
ATOM 695 C C . TYR A 1 87 ? -0.450 -2.928 -1.864 1.00 97.69 87 TYR A C 1
ATOM 697 O O . TYR A 1 87 ? 0.193 -1.892 -2.054 1.00 97.69 87 TYR A O 1
ATOM 705 N N . GLN A 1 88 ? -1.757 -2.925 -1.611 1.00 96.19 88 GLN A N 1
ATOM 706 C CA . GLN A 1 88 ? -2.519 -1.692 -1.438 1.00 96.19 88 GLN A CA 1
ATOM 707 C C . GLN A 1 88 ? -1.900 -0.840 -0.315 1.00 96.19 88 GLN A C 1
ATOM 709 O O . GLN A 1 88 ? -1.371 -1.359 0.669 1.00 96.19 88 GLN A O 1
ATOM 714 N N . ILE A 1 89 ? -1.913 0.485 -0.472 1.00 96.44 89 ILE A N 1
ATOM 715 C CA . ILE A 1 89 ? -1.077 1.396 0.321 1.00 96.44 89 ILE A CA 1
ATOM 716 C C . ILE A 1 89 ? -1.326 1.343 1.836 1.00 96.44 89 ILE A C 1
ATOM 718 O O . ILE A 1 89 ? -0.389 1.560 2.604 1.00 96.44 89 ILE A O 1
ATOM 722 N N . SER A 1 90 ? -2.536 0.993 2.284 1.00 94.12 90 SER A N 1
ATOM 723 C CA . SER A 1 90 ? -2.851 0.821 3.710 1.00 94.12 90 SER A CA 1
ATOM 724 C C . SER A 1 90 ? -2.005 -0.270 4.364 1.00 94.12 90 SER A C 1
ATOM 726 O O . SER A 1 90 ? -1.656 -0.133 5.534 1.00 94.12 90 SER A O 1
ATOM 728 N N . TYR A 1 91 ? -1.547 -1.279 3.611 1.00 95.12 91 TYR A N 1
ATOM 729 C CA . TYR A 1 91 ? -0.657 -2.327 4.118 1.00 95.12 91 TYR A CA 1
ATOM 730 C C . TYR A 1 91 ? 0.710 -1.802 4.575 1.00 95.12 91 TYR A C 1
ATOM 732 O O . TYR A 1 91 ? 1.412 -2.513 5.292 1.00 95.12 91 TYR A O 1
ATOM 740 N N . LYS A 1 92 ? 1.080 -0.544 4.279 1.00 95.12 92 LYS A N 1
ATOM 741 C CA . LYS A 1 92 ? 2.241 0.098 4.925 1.00 95.12 92 LYS A CA 1
ATOM 742 C C . LYS A 1 92 ? 2.088 0.166 6.451 1.00 95.12 92 LYS A C 1
ATOM 744 O O . LYS A 1 92 ? 3.095 0.186 7.154 1.00 95.12 92 LYS A O 1
ATOM 749 N N . LEU A 1 93 ? 0.859 0.140 6.974 1.00 94.94 93 LEU A N 1
ATOM 750 C CA . LEU A 1 93 ? 0.593 0.025 8.408 1.00 94.94 93 LEU A CA 1
ATOM 751 C C . LEU A 1 93 ? 1.108 -1.292 9.009 1.00 94.94 93 LEU A C 1
ATOM 753 O O . LEU A 1 93 ? 1.395 -1.308 10.199 1.00 94.94 93 LEU A O 1
ATOM 757 N N . ALA A 1 94 ? 1.288 -2.365 8.228 1.00 94.31 94 ALA A N 1
ATOM 758 C CA . ALA A 1 94 ? 1.873 -3.616 8.725 1.00 94.31 94 ALA A CA 1
ATOM 759 C C . ALA A 1 94 ? 3.344 -3.455 9.158 1.00 94.31 94 ALA A C 1
ATOM 761 O O . ALA A 1 94 ? 3.846 -4.254 9.942 1.00 94.31 94 ALA A O 1
ATOM 762 N N . PHE A 1 95 ? 4.027 -2.405 8.682 1.00 93.88 95 PHE A N 1
ATOM 763 C CA . PHE A 1 95 ? 5.381 -2.038 9.116 1.00 93.88 95 PHE A CA 1
ATOM 764 C C . PHE A 1 95 ? 5.396 -1.139 10.361 1.00 93.88 95 PHE A C 1
ATOM 766 O O . PHE A 1 95 ? 6.451 -0.653 10.762 1.00 93.88 95 PHE A O 1
ATOM 773 N N . ASN A 1 96 ? 4.233 -0.892 10.963 1.00 95.62 96 ASN A N 1
ATOM 774 C CA . ASN A 1 96 ? 4.088 -0.190 12.230 1.00 95.62 96 ASN A CA 1
ATOM 775 C C . ASN A 1 96 ? 3.702 -1.189 13.330 1.00 95.62 96 ASN A C 1
ATOM 777 O O . ASN A 1 96 ? 3.336 -2.329 13.058 1.00 95.62 96 ASN A O 1
ATOM 781 N N . SER A 1 97 ? 3.770 -0.767 14.584 1.00 94.62 97 SER A N 1
ATOM 782 C CA . SER A 1 97 ? 3.488 -1.625 15.731 1.00 94.62 97 SER A CA 1
ATOM 783 C C . SER A 1 97 ? 2.637 -0.893 16.752 1.00 94.62 97 SER A C 1
ATOM 785 O O . SER A 1 97 ? 2.732 0.322 16.900 1.00 94.62 97 SER A O 1
ATOM 787 N N . ILE A 1 98 ? 1.816 -1.639 17.476 1.00 93.25 98 ILE A N 1
ATOM 788 C CA . ILE A 1 98 ? 1.103 -1.193 18.666 1.00 93.25 98 ILE A CA 1
ATOM 789 C C . ILE A 1 98 ? 1.724 -1.950 19.833 1.00 93.25 98 ILE A C 1
ATOM 791 O O . ILE A 1 98 ? 1.539 -3.163 19.976 1.00 93.25 98 ILE A O 1
ATOM 795 N N . ASN A 1 99 ? 2.473 -1.233 20.671 1.00 88.75 99 ASN A N 1
ATOM 796 C CA . ASN A 1 99 ? 3.117 -1.841 21.834 1.00 88.75 99 ASN A CA 1
ATOM 797 C C . ASN A 1 99 ? 2.069 -2.377 22.801 1.00 88.75 99 ASN A C 1
ATOM 799 O O . ASN A 1 99 ? 2.095 -3.556 23.162 1.00 88.75 99 ASN A O 1
ATOM 803 N N . ASP A 1 100 ? 1.150 -1.499 23.200 1.00 91.81 100 ASP A N 1
ATOM 804 C CA . ASP A 1 100 ? 0.099 -1.835 24.134 1.00 91.81 100 ASP A CA 1
ATOM 805 C C . ASP A 1 100 ? -1.041 -0.804 24.122 1.00 91.81 100 ASP A C 1
ATOM 807 O O . ASP A 1 100 ? -0.809 0.392 24.296 1.00 91.81 100 ASP A O 1
ATOM 811 N N . THR A 1 101 ? -2.285 -1.257 23.969 1.00 93.25 101 THR A N 1
ATOM 812 C CA . THR A 1 101 ? -3.474 -0.438 24.216 1.00 93.25 101 THR A CA 1
ATOM 813 C C . THR A 1 101 ? -4.636 -1.288 24.722 1.00 93.25 101 THR A C 1
ATOM 815 O O . THR A 1 101 ? -4.837 -2.432 24.305 1.00 93.25 101 THR A O 1
ATOM 818 N N . ASN A 1 102 ? -5.394 -0.746 25.677 1.00 93.44 102 ASN A N 1
ATOM 819 C CA . ASN A 1 102 ? -6.605 -1.374 26.201 1.00 93.44 102 ASN A CA 1
ATOM 820 C C . ASN A 1 102 ? -7.831 -0.573 25.760 1.00 93.44 102 ASN A C 1
ATOM 822 O O . ASN A 1 102 ? -8.073 0.529 26.257 1.00 93.44 102 ASN A O 1
ATOM 826 N N . ILE A 1 103 ? -8.587 -1.109 24.812 1.00 92.38 103 ILE A N 1
ATOM 827 C CA . ILE A 1 103 ? -9.846 -0.540 24.337 1.00 92.38 103 ILE A CA 1
ATOM 828 C C . ILE A 1 103 ? -10.939 -1.083 25.252 1.00 92.38 103 ILE A C 1
ATOM 830 O O . ILE A 1 103 ? -11.097 -2.294 25.341 1.00 92.38 103 ILE A O 1
ATOM 834 N N . VAL A 1 104 ? -11.686 -0.213 25.931 1.00 93.38 104 VAL A N 1
ATOM 835 C CA . VAL A 1 104 ? -12.711 -0.621 26.905 1.00 93.38 104 VAL A CA 1
ATOM 836 C C . VAL A 1 104 ? -14.032 0.057 26.576 1.00 93.38 104 VAL A C 1
ATOM 838 O O . VAL A 1 104 ? -14.108 1.283 26.615 1.00 93.38 104 VAL A O 1
ATOM 841 N N . ASN A 1 105 ? -15.057 -0.741 26.269 1.00 92.19 105 ASN A N 1
ATOM 842 C CA . ASN A 1 105 ? -16.422 -0.301 25.951 1.00 92.19 105 ASN A CA 1
ATOM 843 C C . ASN A 1 105 ? -16.480 0.869 24.951 1.00 92.19 105 ASN A C 1
ATOM 845 O O . ASN A 1 105 ? -17.182 1.857 25.167 1.00 92.19 105 ASN A O 1
ATOM 849 N N . LYS A 1 106 ? -15.736 0.763 23.846 1.00 91.75 106 LYS A N 1
ATOM 850 C CA . LYS A 1 106 ? -15.711 1.786 22.787 1.00 91.75 106 LYS A CA 1
ATOM 851 C C . LYS A 1 106 ? -16.440 1.314 21.538 1.00 91.75 106 LYS A C 1
ATOM 853 O O . LYS A 1 106 ? -16.352 0.139 21.190 1.00 91.75 106 LYS A O 1
ATOM 858 N N . SER A 1 107 ? -17.119 2.247 20.869 1.00 92.19 107 SER A N 1
ATOM 859 C CA . SER A 1 107 ? -17.640 2.059 19.510 1.00 92.19 107 SER A CA 1
ATOM 860 C C . SER A 1 107 ? -16.502 1.838 18.511 1.00 92.19 107 SER A C 1
ATOM 862 O O . SER A 1 107 ? -15.345 2.153 18.813 1.00 92.19 107 SER A O 1
ATOM 864 N N . GLY A 1 108 ? -16.822 1.355 17.307 1.00 90.88 108 GLY A N 1
ATOM 865 C CA . GLY A 1 108 ? -15.829 1.084 16.266 1.00 90.88 108 GLY A CA 1
ATOM 866 C C . GLY A 1 108 ? -14.942 2.294 15.970 1.00 90.88 108 GLY A C 1
ATOM 867 O O . GLY A 1 108 ? -13.718 2.198 16.044 1.00 90.88 108 GLY A O 1
ATOM 868 N N . GLN A 1 109 ? -15.542 3.469 15.755 1.00 94.31 109 GLN A N 1
ATOM 869 C CA . GLN A 1 109 ? -14.790 4.699 15.485 1.00 94.31 109 GLN A CA 1
ATOM 870 C C . GLN A 1 109 ? -13.851 5.087 16.638 1.00 94.31 109 GLN A C 1
ATOM 872 O O . GLN A 1 109 ? -12.697 5.452 16.414 1.00 94.31 109 GLN A O 1
ATOM 877 N N . ASN A 1 110 ? -14.323 4.988 17.884 1.00 94.75 110 ASN A N 1
ATOM 878 C CA . ASN A 1 110 ? -13.529 5.347 19.060 1.00 94.75 110 ASN A CA 1
ATOM 879 C C . ASN A 1 110 ? -12.401 4.339 19.325 1.00 94.75 110 ASN A C 1
ATOM 881 O O . ASN A 1 110 ? -11.325 4.721 19.796 1.00 94.75 110 ASN A O 1
ATOM 885 N N . ALA A 1 111 ? -12.634 3.062 19.020 1.00 93.50 111 ALA A N 1
ATOM 886 C CA . ALA A 1 111 ? -11.630 2.008 19.066 1.00 93.50 111 ALA A CA 1
ATOM 887 C C . ALA A 1 111 ? -10.531 2.244 18.016 1.00 93.50 111 ALA A C 1
ATOM 889 O O . ALA A 1 111 ? -9.348 2.207 18.356 1.00 93.50 111 ALA A O 1
ATOM 890 N N . LEU A 1 112 ? -10.907 2.569 16.774 1.00 94.69 112 LEU A N 1
ATOM 891 C CA . LEU A 1 112 ? -9.967 2.887 15.694 1.00 94.69 112 LEU A CA 1
ATOM 892 C C . LEU A 1 112 ? -9.143 4.145 15.983 1.00 94.69 112 LEU A C 1
ATOM 894 O O . LEU A 1 112 ? -7.929 4.133 15.791 1.00 94.69 112 LEU A O 1
ATOM 898 N N . ALA A 1 113 ? -9.771 5.200 16.509 1.00 94.94 113 ALA A N 1
ATOM 899 C CA . ALA A 1 113 ? -9.068 6.418 16.906 1.00 94.94 113 ALA A CA 1
ATOM 900 C C . ALA A 1 113 ? -8.033 6.144 18.013 1.00 94.94 113 ALA A C 1
ATOM 902 O O . ALA A 1 113 ? -6.896 6.607 17.935 1.00 94.94 113 ALA A O 1
ATOM 903 N N . GLN A 1 114 ? -8.394 5.346 19.027 1.00 95.00 114 GLN A N 1
ATOM 904 C CA . GLN A 1 114 ? -7.445 4.938 20.067 1.00 95.00 114 GLN A CA 1
ATOM 905 C C . GLN A 1 114 ? -6.309 4.078 19.500 1.00 95.00 114 GLN A C 1
ATOM 907 O O . GLN A 1 114 ? -5.163 4.266 19.898 1.00 95.00 114 GLN A O 1
ATOM 912 N N . MET A 1 115 ? -6.613 3.146 18.594 1.00 93.69 115 MET A N 1
ATOM 913 C CA . MET A 1 115 ? -5.612 2.286 17.964 1.00 93.69 115 MET A CA 1
ATOM 914 C C . MET A 1 115 ? -4.613 3.098 17.133 1.00 93.69 115 MET A C 1
ATOM 916 O O . MET A 1 115 ? -3.410 2.926 17.307 1.00 93.69 115 MET A O 1
ATOM 920 N N . SER A 1 116 ? -5.097 4.035 16.312 1.00 94.50 116 SER A N 1
ATOM 921 C CA . SER A 1 116 ? -4.252 4.922 15.504 1.00 94.50 116 SER A CA 1
ATOM 922 C C . SER A 1 116 ? -3.277 5.727 16.368 1.00 94.50 116 SER A C 1
ATOM 924 O O . SER A 1 116 ? -2.082 5.764 16.078 1.00 94.50 116 SER A O 1
ATOM 926 N N . ASN A 1 117 ? -3.761 6.279 17.485 1.00 94.44 117 ASN A N 1
ATOM 927 C CA . ASN A 1 117 ? -2.936 7.020 18.443 1.00 94.44 117 ASN A CA 1
ATOM 928 C C . ASN A 1 117 ? -1.954 6.132 19.228 1.00 94.44 117 ASN A C 1
ATOM 930 O O . ASN A 1 117 ? -1.004 6.646 19.809 1.00 94.44 117 ASN A O 1
ATOM 934 N N . ALA A 1 118 ? -2.192 4.819 19.283 1.00 94.44 118 ALA A N 1
ATOM 935 C CA . ALA A 1 118 ? -1.340 3.860 19.985 1.00 94.44 118 ALA A CA 1
ATOM 936 C C . ALA A 1 118 ? -0.241 3.255 19.095 1.00 94.44 118 ALA A C 1
ATOM 938 O O . ALA A 1 118 ? 0.556 2.442 19.575 1.00 94.44 118 ALA A O 1
ATOM 939 N N . THR A 1 119 ? -0.203 3.611 17.809 1.00 95.69 119 THR A N 1
ATOM 940 C CA . THR A 1 119 ? 0.865 3.177 16.907 1.00 95.69 119 THR A CA 1
ATOM 941 C C . THR A 1 119 ? 2.216 3.779 17.310 1.00 95.69 119 THR A C 1
ATOM 943 O O . THR A 1 119 ? 2.305 4.904 17.796 1.00 95.69 119 THR A O 1
ATOM 946 N N . GLN A 1 120 ? 3.290 3.010 17.135 1.00 96.31 120 GLN A N 1
ATOM 947 C CA . GLN A 1 120 ? 4.644 3.383 17.541 1.00 96.31 120 GLN A CA 1
ATOM 948 C C . GLN A 1 120 ? 5.199 4.542 16.707 1.00 96.31 120 GLN A C 1
ATOM 950 O O . GLN A 1 120 ? 5.933 5.381 17.231 1.00 96.31 120 GLN A O 1
ATOM 955 N N . TYR A 1 121 ? 4.861 4.580 15.418 1.00 95.12 121 TYR A N 1
ATOM 956 C CA . TYR A 1 121 ? 5.299 5.617 14.489 1.00 95.12 121 TYR A CA 1
ATOM 957 C C . TYR A 1 121 ? 4.099 6.409 13.950 1.00 95.12 121 TYR A C 1
ATOM 959 O O . TYR A 1 121 ? 3.112 5.789 13.546 1.00 95.12 121 TYR A O 1
ATOM 967 N N . PRO A 1 122 ? 4.174 7.752 13.873 1.00 93.81 122 PRO A N 1
ATOM 968 C CA . PRO A 1 122 ? 3.135 8.557 13.238 1.00 93.81 122 PRO A CA 1
ATOM 969 C C . PRO A 1 122 ? 2.894 8.148 11.781 1.00 93.81 122 PRO A C 1
ATOM 971 O O . PRO A 1 122 ? 3.821 7.760 11.068 1.00 93.81 122 PRO A O 1
ATOM 974 N N . HIS A 1 123 ? 1.651 8.275 11.321 1.00 94.50 123 HIS A N 1
ATOM 975 C CA . HIS A 1 123 ? 1.256 7.942 9.956 1.00 94.50 123 HIS A CA 1
ATOM 976 C C . HIS A 1 123 ? 0.140 8.866 9.453 1.00 94.50 123 HIS A C 1
ATOM 978 O O . HIS A 1 123 ? -0.599 9.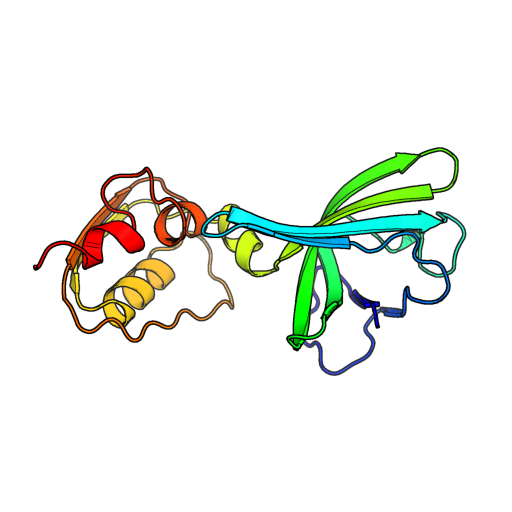447 10.243 1.00 94.50 123 HIS A O 1
ATOM 984 N N . SER A 1 124 ? -0.043 8.932 8.133 1.00 92.50 124 SER A N 1
ATOM 985 C CA . SER A 1 124 ? -1.069 9.779 7.498 1.00 92.50 124 SER A CA 1
ATOM 986 C C . SER A 1 124 ? -2.372 9.045 7.160 1.00 92.50 124 SER A C 1
ATOM 988 O O . SER A 1 124 ? -3.271 9.635 6.570 1.00 92.50 124 SER A O 1
ATOM 990 N N . PHE A 1 125 ? -2.487 7.755 7.495 1.00 95.00 125 PHE A N 1
ATOM 991 C CA . PHE A 1 125 ? -3.724 6.998 7.285 1.00 95.00 125 PHE A CA 1
ATOM 992 C C . PHE A 1 125 ? -4.844 7.465 8.213 1.00 95.00 125 PHE A C 1
ATOM 994 O O . PHE A 1 125 ? -4.619 7.705 9.399 1.00 95.00 125 PHE A O 1
ATOM 1001 N N . THR A 1 126 ? -6.055 7.534 7.670 1.00 93.19 126 THR A N 1
ATOM 1002 C CA . THR A 1 126 ? -7.286 7.794 8.413 1.00 93.19 126 THR A CA 1
ATOM 1003 C C . THR A 1 126 ? -8.085 6.505 8.553 1.00 93.19 126 THR A C 1
ATOM 1005 O O . THR A 1 126 ? -8.135 5.677 7.645 1.00 93.19 126 THR A O 1
ATOM 1008 N N . PHE A 1 127 ? -8.719 6.331 9.710 1.00 93.44 127 PHE A N 1
ATOM 1009 C CA . PHE A 1 127 ? -9.561 5.175 9.998 1.00 93.44 127 PHE A CA 1
ATOM 1010 C C . PHE A 1 127 ? -11.001 5.627 10.206 1.00 93.44 127 PHE A C 1
ATOM 1012 O O . PHE A 1 127 ? -11.256 6.602 10.920 1.00 93.44 127 PHE A O 1
ATOM 1019 N N . SER A 1 128 ? -11.938 4.897 9.608 1.00 93.06 128 SER A N 1
ATOM 1020 C CA . SER A 1 128 ? -13.368 5.157 9.742 1.00 93.06 128 SER A CA 1
ATOM 1021 C C . SER A 1 128 ? -14.129 3.873 10.056 1.00 93.06 128 SER A C 1
ATOM 1023 O O . SER A 1 128 ? -13.747 2.791 9.612 1.00 93.06 128 SER A O 1
ATOM 1025 N N . SER A 1 129 ? -15.177 3.989 10.867 1.00 92.31 129 SER A N 1
ATOM 1026 C CA . SER A 1 129 ? -16.120 2.910 11.147 1.00 92.31 129 SER A CA 1
ATOM 1027 C C . SER A 1 129 ? -17.482 3.480 11.519 1.00 92.31 129 SER A C 1
ATOM 1029 O O . SER A 1 129 ? -17.586 4.465 12.248 1.00 92.31 129 SER A O 1
ATOM 1031 N N . ASP A 1 130 ? -18.526 2.813 11.050 1.00 90.62 130 ASP A N 1
ATOM 1032 C CA . ASP A 1 130 ? -19.932 3.067 11.352 1.00 90.62 130 ASP A CA 1
ATOM 1033 C C . ASP A 1 130 ? -20.487 2.144 12.455 1.00 90.62 130 ASP A C 1
ATOM 1035 O O . ASP A 1 130 ? -21.649 2.276 12.847 1.00 90.62 130 ASP A O 1
ATOM 1039 N N . ILE A 1 131 ? -19.658 1.251 13.010 1.00 88.75 131 ILE A N 1
ATOM 1040 C CA . ILE A 1 131 ? -20.055 0.302 14.054 1.00 88.75 131 ILE A CA 1
ATOM 1041 C C . ILE A 1 131 ? -20.371 1.055 15.350 1.00 88.75 131 ILE A C 1
ATOM 1043 O O . ILE A 1 131 ? -19.484 1.596 16.021 1.00 88.75 131 ILE A O 1
ATOM 1047 N N . GLN A 1 132 ? -21.648 1.032 15.728 1.00 87.94 132 GLN A N 1
ATOM 1048 C CA . GLN A 1 132 ? -22.154 1.688 16.937 1.00 87.94 132 GLN A CA 1
ATOM 1049 C C . GLN A 1 132 ? -22.044 0.813 18.190 1.00 87.94 132 GLN A C 1
ATOM 1051 O O . GLN A 1 132 ? -22.008 1.338 19.303 1.00 87.94 132 GLN A O 1
ATOM 1056 N N . THR A 1 133 ? -21.980 -0.513 18.032 1.00 87.25 133 THR A N 1
ATOM 1057 C CA . THR A 1 133 ? -21.835 -1.430 19.166 1.00 87.25 133 THR A CA 1
ATOM 1058 C C . THR A 1 133 ? -20.491 -1.222 19.853 1.00 87.25 133 THR A C 1
ATOM 1060 O O . THR A 1 133 ? -19.473 -0.929 19.222 1.00 87.25 133 THR A O 1
ATOM 1063 N N . THR A 1 134 ? -20.490 -1.346 21.179 1.00 88.94 134 THR A N 1
ATOM 1064 C CA . THR A 1 134 ? -19.283 -1.165 21.981 1.00 88.94 134 THR A CA 1
ATOM 1065 C C . THR A 1 134 ? -18.620 -2.492 22.288 1.00 88.94 134 THR A C 1
ATOM 1067 O O . THR A 1 134 ? -19.296 -3.452 22.654 1.00 88.94 134 THR A O 1
ATOM 1070 N N . ALA A 1 135 ? -17.293 -2.508 22.237 1.00 85.44 135 ALA A N 1
ATOM 1071 C CA . ALA A 1 135 ? -16.483 -3.680 22.523 1.00 85.44 135 ALA A CA 1
ATOM 1072 C C . ALA A 1 135 ? -15.307 -3.350 23.444 1.00 85.44 135 ALA A C 1
ATOM 1074 O O . ALA A 1 135 ? -14.884 -2.195 23.565 1.00 85.44 135 ALA A O 1
ATOM 1075 N N . THR A 1 136 ? -14.752 -4.395 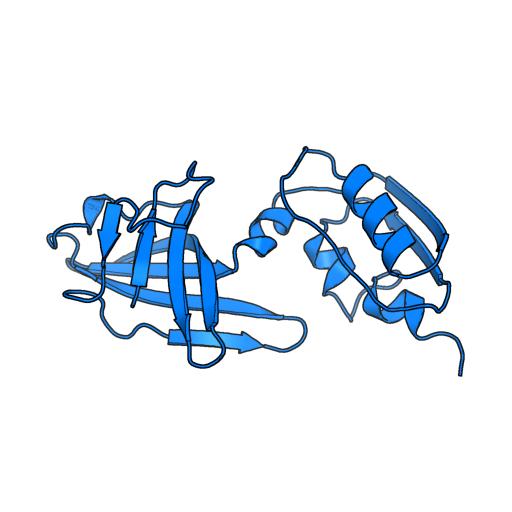24.056 1.00 86.88 136 THR A N 1
ATOM 1076 C CA . THR A 1 136 ? -13.483 -4.342 24.785 1.00 86.88 136 THR A CA 1
ATOM 1077 C C . THR A 1 136 ? -12.465 -5.224 24.071 1.00 86.88 136 THR A C 1
ATOM 1079 O O . THR A 1 136 ? -12.782 -6.339 23.663 1.00 86.88 136 THR A O 1
ATOM 1082 N N . SER A 1 137 ? -11.247 -4.719 23.898 1.00 87.75 137 SER A N 1
ATOM 1083 C CA . SE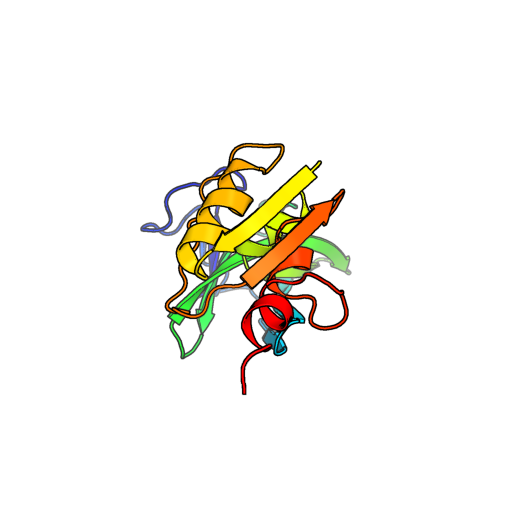R A 1 137 ? -10.153 -5.415 23.227 1.00 87.75 137 SER A CA 1
ATOM 1084 C C . SER A 1 137 ? -8.809 -4.980 23.805 1.00 87.75 137 SER A C 1
ATOM 1086 O O . SER A 1 137 ? -8.524 -3.790 23.952 1.00 87.75 137 SER A O 1
ATOM 1088 N N . ARG A 1 138 ? -7.959 -5.961 24.110 1.00 89.94 138 ARG A N 1
ATOM 1089 C CA . ARG A 1 138 ? -6.577 -5.745 24.534 1.00 89.94 138 ARG A CA 1
ATOM 1090 C C . ARG A 1 138 ? -5.644 -6.048 23.367 1.00 89.94 138 ARG A C 1
ATOM 1092 O O . ARG A 1 138 ? -5.566 -7.191 22.913 1.00 89.94 138 ARG A O 1
ATOM 1099 N N . VAL A 1 139 ? -4.928 -5.029 22.903 1.00 88.88 139 VAL A N 1
ATOM 1100 C CA . VAL A 1 139 ? -4.018 -5.113 21.756 1.00 88.88 139 VAL A CA 1
ATOM 1101 C C . VAL A 1 139 ? -2.594 -4.938 22.265 1.00 88.88 139 VAL A C 1
ATOM 1103 O O . VAL A 1 139 ? -2.243 -3.875 22.766 1.00 88.88 139 VAL A O 1
ATOM 1106 N N . VAL A 1 140 ? -1.787 -5.992 22.167 1.00 89.94 140 VAL A N 1
ATOM 1107 C CA . VAL A 1 140 ? -0.417 -6.033 22.697 1.00 89.94 140 VAL A CA 1
ATOM 1108 C C . VAL A 1 140 ? 0.494 -6.615 21.632 1.00 89.94 140 VAL A C 1
ATOM 1110 O O . VAL A 1 140 ? 0.235 -7.728 21.176 1.00 89.94 140 VAL A O 1
ATOM 1113 N N . ARG A 1 141 ? 1.566 -5.895 21.283 1.00 90.62 141 ARG A N 1
ATOM 1114 C CA . ARG A 1 141 ? 2.588 -6.329 20.311 1.00 90.62 141 ARG A CA 1
ATOM 1115 C C . ARG A 1 141 ? 1.990 -6.832 18.989 1.00 90.62 141 ARG A C 1
ATOM 1117 O O . ARG A 1 141 ? 2.388 -7.882 18.494 1.00 90.62 141 ARG A O 1
ATOM 1124 N N . LYS A 1 142 ? 1.022 -6.093 18.445 1.00 90.62 142 LYS A N 1
ATOM 1125 C CA . LYS A 1 142 ? 0.404 -6.374 17.138 1.00 90.62 142 LYS A CA 1
ATOM 1126 C C . LYS A 1 142 ? 0.683 -5.233 16.176 1.00 90.62 142 LYS A C 1
ATOM 1128 O O . LYS A 1 142 ? 0.784 -4.086 16.617 1.00 90.62 142 LYS A O 1
ATOM 1133 N N . ASN A 1 143 ? 0.739 -5.511 14.878 1.00 92.81 143 ASN A N 1
ATOM 1134 C CA . ASN A 1 143 ? 0.660 -4.433 13.894 1.00 92.81 143 ASN A CA 1
ATOM 1135 C C . ASN A 1 143 ? -0.814 -4.027 13.643 1.00 92.81 143 ASN A C 1
ATOM 1137 O O . ASN A 1 143 ? -1.733 -4.818 13.885 1.00 92.81 143 ASN A O 1
ATOM 1141 N N . PRO A 1 144 ? -1.080 -2.794 13.177 1.00 93.00 144 PRO A N 1
ATOM 1142 C CA . PRO A 1 144 ? -2.441 -2.341 12.892 1.00 93.00 144 PRO A CA 1
ATOM 1143 C C . PRO A 1 144 ? -3.214 -3.214 11.893 1.00 93.00 144 PRO A C 1
ATOM 1145 O O . PRO A 1 144 ? -4.414 -3.394 12.069 1.00 93.00 144 PRO A O 1
ATOM 1148 N N . ILE A 1 145 ? -2.562 -3.777 10.869 1.00 92.19 145 ILE A N 1
ATOM 1149 C CA . ILE A 1 145 ? -3.239 -4.616 9.865 1.00 92.19 145 ILE A CA 1
ATOM 1150 C C . ILE A 1 145 ? -3.729 -5.928 10.485 1.00 92.19 145 ILE A C 1
ATOM 1152 O O . ILE A 1 145 ? -4.874 -6.310 10.258 1.00 92.19 145 ILE A O 1
ATOM 1156 N N . GLU A 1 146 ? -2.923 -6.570 11.332 1.00 88.38 146 GLU A N 1
ATOM 1157 C CA . GLU A 1 146 ? -3.333 -7.749 12.109 1.00 88.38 146 GLU A CA 1
ATOM 1158 C C . GLU A 1 146 ? -4.526 -7.440 13.014 1.00 88.38 146 GLU A C 1
ATOM 1160 O O . GLU A 1 146 ? -5.473 -8.217 13.091 1.00 88.38 146 GLU A O 1
ATOM 1165 N N . PHE A 1 147 ? -4.516 -6.292 13.696 1.00 86.88 147 PHE A N 1
ATOM 1166 C CA . PHE A 1 147 ? -5.650 -5.892 14.528 1.00 86.88 147 PHE A CA 1
ATOM 1167 C C . PHE A 1 147 ? -6.937 -5.709 13.707 1.00 86.88 147 PHE A C 1
ATOM 1169 O O . PHE A 1 147 ? -8.014 -6.077 14.181 1.00 86.88 147 PHE A O 1
ATOM 1176 N N . LEU A 1 148 ? -6.830 -5.150 12.499 1.00 87.94 148 LEU A N 1
ATOM 1177 C CA . LEU A 1 148 ? -7.974 -4.813 11.652 1.00 87.94 148 LEU A CA 1
ATOM 1178 C C . LEU A 1 148 ? -8.545 -6.007 10.887 1.00 87.94 148 LEU A C 1
ATOM 1180 O O . LEU A 1 148 ? -9.763 -6.135 10.826 1.00 87.94 148 LEU A O 1
ATOM 1184 N N . LEU A 1 149 ? -7.694 -6.844 10.290 1.00 82.75 149 LEU A N 1
ATOM 1185 C CA . LEU A 1 149 ? -8.112 -7.842 9.298 1.00 82.75 149 LEU A CA 1
ATOM 1186 C C . LEU A 1 149 ? -8.081 -9.280 9.816 1.00 82.75 149 LEU A C 1
ATOM 1188 O O . LEU A 1 149 ? -8.739 -10.148 9.242 1.00 82.75 149 LEU A O 1
ATOM 1192 N N . ASP A 1 150 ? -7.331 -9.567 10.882 1.00 76.12 150 ASP A N 1
ATOM 1193 C CA . ASP A 1 150 ? -7.175 -10.947 11.330 1.00 76.12 150 ASP A CA 1
ATOM 1194 C C . ASP A 1 150 ? -8.429 -11.436 12.071 1.00 76.12 150 ASP A C 1
ATOM 1196 O O . ASP A 1 150 ? -8.663 -11.175 13.255 1.00 76.12 150 ASP A O 1
ATOM 1200 N N . THR A 1 151 ? -9.256 -12.188 11.352 1.00 62.00 151 THR A N 1
ATOM 1201 C CA . THR A 1 151 ? -10.457 -12.834 11.894 1.00 62.00 151 THR A CA 1
ATOM 1202 C C . THR A 1 151 ? -10.137 -14.049 12.769 1.00 62.00 151 THR A C 1
ATOM 1204 O O . THR A 1 151 ? -11.001 -14.516 13.510 1.00 62.00 151 THR A O 1
ATOM 1207 N N . GLY A 1 152 ? -8.908 -14.565 12.742 1.00 58.59 152 GLY A N 1
ATOM 1208 C CA . GLY A 1 152 ? -8.437 -15.676 13.566 1.00 58.59 152 GLY A CA 1
ATOM 1209 C C . GLY A 1 152 ? -8.071 -15.252 14.987 1.00 58.59 152 GLY A C 1
ATOM 1210 O O . GLY A 1 152 ? -8.347 -15.999 15.925 1.00 58.59 152 GLY A O 1
ATOM 1211 N N . LEU A 1 153 ? -7.546 -14.039 15.171 1.00 59.78 153 LEU A N 1
ATOM 1212 C CA . LEU A 1 153 ? -7.076 -13.559 16.472 1.00 59.78 153 LEU A CA 1
ATOM 1213 C C . LEU A 1 153 ? -8.211 -13.176 17.427 1.00 59.78 153 LEU A C 1
ATOM 1215 O O . LEU A 1 153 ? -9.111 -12.402 17.096 1.00 59.78 153 LEU A O 1
ATOM 1219 N N . ASP A 1 154 ? -8.097 -13.625 18.677 1.00 58.00 154 ASP A N 1
ATOM 1220 C CA . ASP A 1 154 ? -8.843 -13.016 19.773 1.00 58.00 154 ASP A CA 1
ATOM 1221 C C . ASP A 1 154 ? -8.449 -11.533 19.896 1.00 58.00 154 ASP A C 1
ATOM 1223 O O . ASP A 1 154 ? -7.284 -11.148 19.703 1.00 58.00 154 ASP A O 1
ATOM 1227 N N . ASN A 1 155 ? -9.439 -10.689 20.202 1.00 65.19 155 ASN A N 1
ATOM 1228 C CA . ASN A 1 155 ? -9.307 -9.233 20.317 1.00 65.19 155 ASN A CA 1
ATOM 1229 C C . ASN A 1 155 ? -9.010 -8.486 18.998 1.00 65.19 155 ASN A C 1
ATOM 1231 O O . ASN A 1 155 ? -8.518 -7.356 19.045 1.00 65.19 155 ASN A O 1
ATOM 1235 N N . SER A 1 156 ? -9.298 -9.062 17.826 1.00 70.50 156 SER A N 1
ATOM 1236 C CA . SER A 1 156 ? -9.314 -8.287 16.576 1.00 70.50 156 SER A CA 1
ATOM 1237 C C . SER A 1 156 ? -10.533 -7.367 16.484 1.00 70.50 156 SER A C 1
ATOM 1239 O O . SER A 1 156 ? -11.541 -7.565 17.172 1.00 70.50 156 SER A O 1
ATOM 1241 N N . PHE A 1 157 ? -10.444 -6.348 15.631 1.00 74.50 157 PHE A N 1
ATOM 1242 C CA . PHE A 1 157 ? -11.510 -5.373 15.414 1.00 74.50 157 PHE A CA 1
ATOM 1243 C C . PHE A 1 157 ? -12.819 -6.037 14.955 1.00 74.50 157 PHE A C 1
ATOM 1245 O O . PHE A 1 157 ? -13.896 -5.685 15.435 1.00 74.50 157 PHE A O 1
ATOM 1252 N N . VAL A 1 158 ? -12.716 -7.055 14.094 1.00 67.25 158 VAL A N 1
ATOM 1253 C CA . VAL A 1 158 ? -13.864 -7.777 13.520 1.00 67.25 158 VAL A CA 1
ATOM 1254 C C . VAL A 1 158 ? -14.560 -8.678 14.550 1.00 67.25 158 VAL A C 1
ATOM 1256 O O . VAL A 1 158 ? -15.780 -8.794 14.541 1.00 67.25 158 VAL A O 1
ATOM 1259 N N . LYS A 1 159 ? -13.812 -9.299 15.473 1.00 58.06 159 LYS A N 1
ATOM 1260 C CA . LYS A 1 159 ? -14.382 -10.183 16.511 1.00 58.06 159 LYS A CA 1
ATOM 1261 C C . LYS A 1 159 ? -14.846 -9.445 17.764 1.00 58.06 159 LYS A C 1
ATOM 1263 O O . LYS A 1 159 ? -15.761 -9.906 18.441 1.00 58.06 159 LYS A O 1
ATOM 1268 N N . GLY A 1 160 ? -14.215 -8.322 18.105 1.00 52.28 160 GLY A N 1
ATOM 1269 C CA . GLY A 1 160 ? -14.589 -7.540 19.284 1.00 52.28 160 GLY A CA 1
ATOM 1270 C C . GLY A 1 160 ? -16.018 -6.998 19.198 1.00 52.28 160 GLY A C 1
ATOM 1271 O O . GLY A 1 160 ? -16.712 -6.935 20.206 1.00 52.28 160 GLY A O 1
ATOM 1272 N N . THR A 1 161 ? -16.477 -6.663 17.993 1.00 45.72 161 THR A N 1
ATOM 1273 C CA . THR A 1 161 ? -17.763 -5.998 17.733 1.00 45.72 161 THR A CA 1
ATOM 1274 C C . THR A 1 161 ? -18.932 -6.962 17.513 1.00 45.72 161 THR A C 1
ATOM 1276 O O . THR A 1 161 ? -20.082 -6.525 17.523 1.00 45.72 161 THR A O 1
ATOM 1279 N N . SER A 1 162 ? -18.665 -8.269 17.376 1.00 38.19 162 SER A N 1
ATOM 1280 C CA . SER A 1 162 ? -19.671 -9.293 17.063 1.00 38.19 162 SER A CA 1
ATOM 1281 C C . SER A 1 162 ? -20.276 -9.995 18.287 1.00 38.19 162 SER A C 1
ATOM 1283 O O . SER A 1 162 ? -21.070 -10.919 18.126 1.00 38.19 162 SER A O 1
ATOM 1285 N N . LYS A 1 163 ? -19.911 -9.613 19.517 1.00 36.56 163 LYS A N 1
ATOM 1286 C CA . LYS A 1 163 ? -20.495 -10.197 20.736 1.00 36.56 163 LYS A CA 1
ATOM 1287 C C . LYS A 1 163 ? -21.618 -9.315 21.273 1.00 36.56 163 LYS A C 1
ATOM 1289 O O . LYS A 1 163 ? -21.401 -8.603 22.243 1.00 36.56 163 LYS A O 1
ATOM 1294 N N . ASN A 1 164 ? -22.767 -9.343 20.597 1.00 34.75 164 ASN A N 1
ATOM 1295 C CA . ASN A 1 164 ? -24.103 -9.072 21.152 1.00 34.75 164 ASN A CA 1
ATOM 1296 C C . ASN A 1 164 ? -25.178 -9.327 20.078 1.00 34.75 164 ASN A C 1
ATOM 1298 O O . ASN A 1 164 ? -25.732 -8.376 19.531 1.00 34.75 164 ASN A O 1
ATOM 1302 N N . VAL A 1 165 ? -25.450 -10.605 19.794 1.00 34.12 165 VAL A N 1
ATOM 1303 C CA . VAL A 1 165 ? -26.793 -11.153 19.515 1.00 34.12 165 VAL A CA 1
ATOM 1304 C C . VAL A 1 165 ? -26.832 -12.562 20.093 1.00 34.12 165 VAL A C 1
ATOM 1306 O O . VAL A 1 165 ? -25.843 -13.295 19.865 1.00 34.12 165 VAL A O 1
#

Secondary structure (DSSP, 8-state):
-EEEE-TT----SS-TTEE-TTT-EEEEEEE-TTS-EEEEEEEETTSTTTTT--TT-EEEEE-SS-EEEEEEEEEEEETTEEEEEEEEGGGGGGGS-EEEEEEEEE-HHHHHHHHHHTBSS-----------S-EEEEEEEE-HHHHHH-SSSTT-HHHHTT---

pLDDT: mean 90.29, std 12.79, range [34.12, 98.62]